Protein AF-A0A956GTZ4-F1 (afdb_monomer_lite)

Radius of gyration: 20.5 Å; chains: 1; bounding box: 34×53×52 Å

Structure (mmCIF, N/CA/C/O backbone):
data_AF-A0A956GTZ4-F1
#
_entry.id   AF-A0A956GTZ4-F1
#
loop_
_atom_site.group_PDB
_atom_site.id
_atom_site.type_symbol
_atom_site.label_atom_id
_atom_site.label_alt_id
_atom_site.label_comp_id
_atom_site.label_asym_id
_atom_site.label_entity_id
_atom_site.label_seq_id
_atom_site.pdbx_PDB_ins_code
_atom_site.Cartn_x
_atom_site.Cartn_y
_atom_site.Cartn_z
_atom_site.occupancy
_atom_site.B_iso_or_equiv
_atom_site.auth_seq_id
_atom_site.auth_comp_id
_atom_site.auth_asym_id
_atom_site.auth_atom_id
_atom_site.pdbx_PDB_model_num
ATOM 1 N N . ASP A 1 1 ? -8.791 -17.553 3.531 1.00 70.69 1 ASP A N 1
ATOM 2 C CA . ASP A 1 1 ? -8.647 -18.583 4.587 1.00 70.69 1 ASP A CA 1
ATOM 3 C C . ASP A 1 1 ? -7.615 -18.324 5.668 1.00 70.69 1 ASP A C 1
ATOM 5 O O . ASP A 1 1 ? -8.031 -18.116 6.795 1.00 70.69 1 ASP A O 1
ATOM 9 N N . LYS A 1 2 ? -6.297 -18.300 5.406 1.00 86.62 2 LYS A N 1
ATOM 10 C CA . LYS A 1 2 ? -5.297 -18.214 6.501 1.00 86.62 2 LYS A CA 1
ATOM 11 C C . LYS A 1 2 ? -5.476 -17.017 7.452 1.00 86.62 2 LYS A C 1
ATOM 13 O O . LYS A 1 2 ? -5.267 -17.179 8.648 1.00 86.62 2 LYS A O 1
ATOM 18 N N . LEU A 1 3 ? -5.857 -15.848 6.927 1.00 87.12 3 LEU A N 1
ATOM 19 C CA . LEU A 1 3 ? -6.116 -14.650 7.736 1.00 87.12 3 LEU A CA 1
ATOM 20 C C . LEU A 1 3 ? -7.358 -14.816 8.621 1.00 87.12 3 LEU A C 1
ATOM 22 O O . LEU A 1 3 ? -7.279 -14.567 9.815 1.00 87.12 3 LEU A O 1
ATOM 26 N N . VAL A 1 4 ? -8.468 -15.296 8.055 1.00 90.94 4 VAL A N 1
ATOM 27 C CA . VAL A 1 4 ? -9.721 -15.542 8.791 1.00 90.94 4 VAL A CA 1
ATOM 28 C C . VAL A 1 4 ? -9.492 -16.543 9.919 1.00 90.94 4 VAL A C 1
ATOM 30 O O . VAL A 1 4 ? -9.863 -16.275 11.049 1.00 90.94 4 VAL A O 1
ATOM 33 N N . VAL A 1 5 ? -8.773 -17.638 9.653 1.00 92.31 5 VAL A N 1
ATOM 34 C CA . VAL A 1 5 ? -8.408 -18.623 10.688 1.00 92.31 5 VAL A CA 1
ATOM 35 C C . VAL A 1 5 ? -7.537 -18.006 11.788 1.00 92.31 5 VAL A C 1
ATOM 37 O O . VAL A 1 5 ? -7.634 -18.395 12.948 1.00 92.31 5 VAL A O 1
ATOM 40 N N . ALA A 1 6 ? -6.646 -17.073 11.447 1.00 90.69 6 ALA A N 1
ATOM 41 C CA . ALA A 1 6 ? -5.827 -16.390 12.444 1.00 90.69 6 ALA A CA 1
ATOM 42 C C . ALA A 1 6 ? -6.656 -15.431 13.313 1.00 90.69 6 ALA A C 1
ATOM 44 O O . ALA A 1 6 ? -6.429 -15.381 14.517 1.00 90.69 6 ALA A O 1
ATOM 45 N N . LEU A 1 7 ? -7.616 -14.715 12.722 1.00 91.25 7 LEU A N 1
ATOM 46 C CA . LEU A 1 7 ? -8.546 -13.840 13.442 1.00 91.25 7 LEU A CA 1
ATOM 47 C C . LEU A 1 7 ? -9.496 -14.644 14.340 1.00 91.25 7 LEU A C 1
ATOM 49 O O . LEU A 1 7 ? -9.662 -14.309 15.509 1.00 91.25 7 LEU A O 1
ATOM 53 N N . ASP A 1 8 ? -10.016 -15.765 13.845 1.00 94.12 8 ASP A N 1
ATOM 54 C CA . ASP A 1 8 ? -10.898 -16.660 14.597 1.00 94.12 8 ASP A CA 1
ATOM 55 C C . ASP A 1 8 ? -10.215 -17.220 15.857 1.00 94.12 8 ASP A C 1
ATOM 57 O O . ASP A 1 8 ? -10.792 -17.229 16.942 1.00 94.12 8 ASP A O 1
ATOM 61 N N . LYS A 1 9 ? -8.918 -17.558 15.773 1.00 94.38 9 LYS A N 1
ATOM 62 C CA . LYS A 1 9 ? -8.104 -17.950 16.944 1.00 94.38 9 LYS A CA 1
ATOM 63 C C . LYS A 1 9 ? -7.980 -16.863 18.012 1.00 94.38 9 LYS A C 1
ATOM 65 O O . LYS A 1 9 ? -7.661 -17.181 19.155 1.00 94.38 9 LYS A O 1
ATOM 70 N N . LEU A 1 10 ? -8.187 -15.602 17.643 1.00 93.31 10 LEU A N 1
ATOM 71 C CA . LEU A 1 10 ? -8.223 -14.463 18.560 1.00 93.31 10 LEU A CA 1
ATOM 72 C C . LEU A 1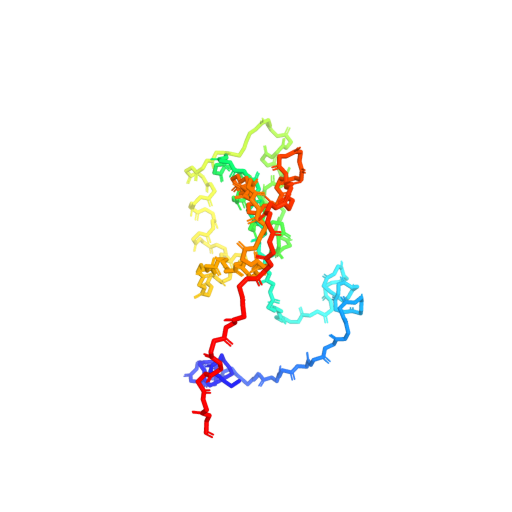 10 ? -9.652 -14.154 19.041 1.00 93.31 10 LEU A C 1
ATOM 74 O O . LEU A 1 10 ? -9.851 -13.175 19.754 1.00 93.31 10 LEU A O 1
ATOM 78 N N . GLY A 1 11 ? -10.640 -14.971 18.662 1.00 95.69 11 GLY A N 1
ATOM 79 C CA . GLY A 1 11 ? -12.056 -14.757 18.960 1.00 95.69 11 GLY A CA 1
ATOM 80 C C . GLY A 1 11 ? -12.731 -13.730 18.050 1.00 95.69 11 GLY A C 1
ATOM 81 O O . GLY A 1 11 ? -13.798 -13.226 18.394 1.00 95.69 11 GLY A O 1
ATOM 82 N N . LEU A 1 12 ? -12.118 -13.392 16.911 1.00 92.75 12 LEU A N 1
ATOM 83 C CA . LEU A 1 12 ? -12.638 -12.417 15.956 1.00 92.75 12 LEU A CA 1
ATOM 84 C C . LEU A 1 12 ? -13.231 -13.141 14.744 1.00 92.75 12 LEU A C 1
ATOM 86 O O . LEU A 1 12 ? -12.502 -13.618 13.872 1.00 92.75 12 LEU A O 1
ATOM 90 N N . GLY A 1 13 ? -14.561 -13.196 14.678 1.00 92.81 13 GLY A N 1
ATOM 91 C CA . GLY A 1 13 ? -15.268 -13.660 13.487 1.00 92.81 13 GLY A CA 1
ATOM 92 C C . GLY A 1 13 ? -15.043 -12.694 12.323 1.00 92.81 13 GLY A C 1
ATOM 93 O O . GLY A 1 13 ? -15.223 -11.488 12.478 1.00 92.81 13 GLY A O 1
ATOM 94 N N . ALA A 1 14 ? -14.638 -13.215 11.167 1.00 92.69 14 ALA A N 1
ATOM 95 C CA . ALA A 1 14 ? -14.359 -12.410 9.983 1.00 92.69 14 ALA A CA 1
ATOM 96 C C . ALA A 1 14 ? -14.879 -13.092 8.715 1.00 92.69 14 ALA A C 1
ATOM 98 O O . ALA A 1 14 ? -14.759 -14.307 8.555 1.00 92.69 14 ALA A O 1
ATOM 99 N N . GLU A 1 15 ? -15.391 -12.288 7.789 1.00 93.69 15 GLU A N 1
ATOM 100 C CA . GLU A 1 15 ? -15.814 -12.703 6.453 1.00 93.69 15 GLU A CA 1
ATOM 101 C C . GLU A 1 15 ? -14.983 -11.953 5.404 1.00 93.69 15 GLU A C 1
ATOM 103 O O . GLU A 1 15 ? -14.611 -10.795 5.600 1.00 93.69 15 GLU A O 1
ATOM 108 N N . ILE A 1 16 ? -14.646 -12.623 4.298 1.00 92.88 16 ILE A N 1
ATOM 109 C CA . ILE A 1 16 ? -13.957 -11.990 3.170 1.00 92.88 16 ILE A CA 1
ATOM 110 C C . ILE A 1 16 ? -14.987 -11.697 2.086 1.00 92.88 16 ILE A C 1
ATOM 112 O O . ILE A 1 16 ? -15.530 -12.620 1.484 1.00 92.88 16 ILE A O 1
ATOM 116 N N . THR A 1 17 ? -15.165 -10.415 1.785 1.00 94.31 17 THR A N 1
ATOM 117 C CA . THR A 1 17 ? -15.991 -9.956 0.667 1.00 94.31 17 THR A CA 1
ATOM 118 C C . THR A 1 17 ? -15.097 -9.527 -0.489 1.00 94.31 17 THR A C 1
ATOM 120 O O . THR A 1 17 ? -14.315 -8.582 -0.366 1.00 94.31 17 THR A O 1
ATOM 123 N N . GLU A 1 18 ? -15.209 -10.209 -1.627 1.00 94.75 18 GLU A N 1
ATOM 124 C CA . GLU A 1 18 ? -14.525 -9.807 -2.856 1.00 94.75 18 GLU A CA 1
ATOM 125 C C . GLU A 1 18 ? -15.317 -8.710 -3.573 1.00 94.75 18 GLU A C 1
ATOM 127 O O . GLU A 1 18 ? -16.525 -8.827 -3.770 1.00 94.75 18 GLU A O 1
ATOM 132 N N . LEU A 1 19 ? -14.630 -7.641 -3.980 1.00 95.06 19 LEU A N 1
ATOM 133 C CA . LEU A 1 19 ? -15.230 -6.495 -4.662 1.00 95.06 19 LEU A CA 1
ATOM 134 C C . LEU A 1 19 ? -14.465 -6.173 -5.953 1.00 95.06 19 LEU A C 1
ATOM 136 O O . LEU A 1 19 ? -13.235 -6.304 -5.990 1.00 95.06 19 LEU A O 1
ATOM 140 N N . PRO A 1 20 ? -15.144 -5.675 -7.002 1.00 96.81 20 PRO A N 1
ATOM 141 C CA . PRO A 1 20 ? -14.469 -5.069 -8.143 1.00 96.81 20 PRO A CA 1
ATOM 142 C C . PRO A 1 20 ? -13.556 -3.919 -7.696 1.00 96.81 20 PRO A C 1
ATOM 144 O O . PRO A 1 20 ? -13.926 -3.122 -6.836 1.00 96.81 20 PRO A O 1
ATOM 147 N N . ALA A 1 21 ? -12.381 -3.777 -8.317 1.00 93.25 21 ALA A N 1
ATOM 148 C CA . ALA A 1 21 ? -11.343 -2.842 -7.862 1.00 93.25 21 ALA A CA 1
ATOM 149 C C . ALA A 1 21 ? -11.819 -1.383 -7.707 1.00 93.25 21 ALA A C 1
ATOM 151 O O . ALA A 1 21 ? -11.416 -0.701 -6.767 1.00 93.25 21 ALA A O 1
ATOM 152 N N . GLY A 1 22 ? -12.686 -0.902 -8.606 1.00 96.00 22 GLY A N 1
ATOM 153 C CA . GLY A 1 22 ? -13.240 0.454 -8.518 1.00 96.00 22 GLY A CA 1
ATOM 154 C C . GLY A 1 22 ? -14.201 0.641 -7.340 1.00 96.00 22 GLY A C 1
ATOM 155 O O . GLY A 1 22 ? -14.152 1.666 -6.657 1.00 96.00 22 GLY A O 1
ATOM 156 N N . GLU A 1 23 ? -15.039 -0.362 -7.062 1.00 96.81 23 GLU A N 1
ATOM 157 C CA . GLU A 1 23 ? -15.933 -0.347 -5.900 1.00 96.81 23 GLU A CA 1
ATOM 158 C C . GLU A 1 23 ? -15.123 -0.432 -4.607 1.00 96.81 23 GLU A C 1
ATOM 160 O O . GLU A 1 23 ? -15.325 0.370 -3.698 1.00 96.81 23 GLU A O 1
ATOM 165 N N . PHE A 1 24 ? -14.145 -1.339 -4.563 1.00 94.75 24 PHE A N 1
ATOM 166 C CA . PHE A 1 24 ? -13.222 -1.483 -3.444 1.00 94.75 24 PHE A CA 1
ATOM 167 C C . PHE A 1 24 ? -12.531 -0.159 -3.095 1.00 94.75 24 PHE A C 1
ATOM 169 O O . PHE A 1 24 ? -12.598 0.294 -1.954 1.00 94.75 24 PHE A O 1
ATOM 176 N N . ALA A 1 25 ? -11.929 0.507 -4.087 1.00 92.31 25 ALA A N 1
ATOM 177 C CA . ALA A 1 25 ? -11.269 1.796 -3.886 1.00 92.31 25 ALA A CA 1
ATOM 178 C C . ALA A 1 25 ? -12.233 2.868 -3.349 1.00 92.31 25 ALA A C 1
ATOM 180 O O . ALA A 1 25 ? -11.862 3.658 -2.482 1.00 92.31 25 ALA A O 1
ATOM 181 N N . THR A 1 26 ? -13.480 2.868 -3.830 1.00 95.06 26 THR A N 1
ATOM 182 C CA . THR A 1 26 ? -14.520 3.797 -3.368 1.00 95.06 26 THR A CA 1
ATOM 183 C C . THR A 1 26 ? -14.890 3.551 -1.906 1.00 95.06 26 THR A C 1
ATOM 185 O O . THR A 1 26 ? -14.946 4.508 -1.135 1.00 95.06 26 THR A O 1
ATOM 188 N N . ARG A 1 27 ? -15.102 2.291 -1.504 1.00 95.12 27 ARG A N 1
ATOM 189 C CA . ARG A 1 27 ? -15.442 1.945 -0.114 1.00 95.12 27 ARG A CA 1
ATOM 190 C C . ARG A 1 27 ? -14.315 2.281 0.856 1.00 95.12 27 ARG A C 1
ATOM 192 O O . ARG A 1 27 ? -14.571 2.893 1.889 1.00 95.12 27 ARG A O 1
ATOM 199 N N . VAL A 1 28 ? -13.069 1.965 0.492 1.00 91.69 28 VAL A N 1
ATOM 200 C CA . VAL A 1 28 ? -11.885 2.319 1.293 1.00 91.69 28 VAL A CA 1
ATOM 201 C C . VAL A 1 28 ? -11.799 3.832 1.490 1.00 91.69 28 VAL A C 1
ATOM 203 O O . VAL A 1 28 ? -11.643 4.294 2.616 1.00 91.69 28 VAL A O 1
ATOM 206 N N . ALA A 1 29 ? -11.973 4.620 0.424 1.00 90.00 29 ALA A N 1
ATOM 207 C CA . ALA A 1 29 ? -11.927 6.080 0.509 1.00 90.00 29 ALA A CA 1
ATOM 208 C C . ALA A 1 29 ? -13.037 6.681 1.394 1.00 90.00 29 ALA A C 1
ATOM 210 O O . ALA A 1 29 ? -12.863 7.770 1.938 1.00 90.00 29 ALA A O 1
ATOM 211 N N . ARG A 1 30 ? -14.171 5.984 1.534 1.00 93.31 30 ARG A N 1
ATOM 212 C CA . ARG A 1 30 ? -15.305 6.389 2.377 1.00 93.31 30 ARG A CA 1
ATOM 213 C C . ARG A 1 30 ? -15.250 5.837 3.803 1.00 93.31 30 ARG A C 1
ATOM 215 O O . ARG A 1 30 ? -16.087 6.221 4.611 1.00 93.31 30 ARG A O 1
ATOM 222 N N . GLY A 1 31 ? -14.292 4.964 4.122 1.00 91.31 31 GLY A N 1
ATOM 223 C CA . GLY A 1 31 ? -14.233 4.291 5.423 1.00 91.31 31 GLY A CA 1
ATOM 224 C C . GLY A 1 31 ? -15.340 3.251 5.625 1.00 91.31 31 GLY A C 1
ATOM 225 O O . GLY A 1 31 ? -15.714 2.967 6.754 1.00 91.31 31 GLY A O 1
ATOM 226 N N . GLU A 1 32 ? -15.873 2.680 4.542 1.00 94.19 32 GLU A N 1
ATOM 227 C CA . GLU A 1 32 ? -16.948 1.670 4.564 1.00 94.19 32 GLU A CA 1
ATOM 228 C C . GLU A 1 32 ? -16.404 0.228 4.687 1.00 94.19 32 GLU A C 1
ATOM 230 O O . GLU A 1 32 ? -17.075 -0.738 4.320 1.00 94.19 32 GLU A O 1
ATOM 235 N N . CYS A 1 33 ? -15.162 0.074 5.152 1.00 91.56 33 CYS A N 1
ATOM 236 C CA . CYS A 1 33 ? -14.499 -1.212 5.352 1.00 91.56 33 CYS A CA 1
ATOM 237 C C . CYS A 1 33 ? -14.035 -1.327 6.805 1.00 91.56 33 CYS A C 1
ATOM 239 O O . CYS A 1 33 ? -13.291 -0.461 7.262 1.00 91.56 33 CYS A O 1
ATOM 241 N N . ASP A 1 34 ? -14.387 -2.422 7.484 1.00 91.19 34 ASP A N 1
ATOM 242 C CA . ASP A 1 34 ? -13.849 -2.727 8.819 1.00 91.19 34 ASP A CA 1
ATOM 243 C C . ASP A 1 34 ? -12.348 -3.040 8.740 1.00 91.19 34 ASP A C 1
ATOM 245 O O . ASP A 1 34 ? -11.532 -2.508 9.489 1.00 91.19 34 ASP A O 1
ATOM 249 N N . LEU A 1 35 ? -11.983 -3.899 7.783 1.00 90.81 35 LEU A N 1
ATOM 250 C CA . LEU A 1 35 ? -10.616 -4.259 7.423 1.00 90.81 35 LEU A CA 1
ATOM 251 C C . LEU A 1 35 ? -10.529 -4.431 5.911 1.00 90.81 35 LEU A C 1
ATOM 253 O O . LEU A 1 35 ? -11.469 -4.890 5.262 1.00 90.81 35 LEU A O 1
ATOM 257 N N . TYR A 1 36 ? -9.370 -4.117 5.343 1.00 93.00 36 TYR A N 1
ATOM 258 C CA . TYR A 1 36 ? -9.113 -4.373 3.936 1.00 93.00 36 TYR A CA 1
ATOM 259 C C . TYR A 1 36 ? -7.657 -4.762 3.690 1.00 93.00 36 TYR A C 1
ATOM 261 O O . TYR A 1 36 ? -6.743 -4.361 4.410 1.00 93.00 36 TYR A O 1
ATOM 269 N N . VAL A 1 37 ? -7.435 -5.563 2.647 1.00 91.12 37 VAL A N 1
ATOM 270 C CA . VAL A 1 37 ? -6.091 -5.970 2.229 1.00 91.12 37 VAL A CA 1
ATOM 271 C C . VAL A 1 37 ? -5.622 -5.027 1.131 1.00 91.12 37 VAL A C 1
ATOM 273 O O . VAL A 1 37 ? -6.122 -5.059 0.009 1.00 91.12 37 VAL A O 1
ATOM 276 N N . GLY A 1 38 ? -4.662 -4.173 1.472 1.00 90.06 38 GLY A N 1
ATOM 277 C CA . GLY A 1 38 ? -4.028 -3.239 0.547 1.00 90.06 38 GLY A CA 1
ATOM 278 C C . GLY A 1 38 ? -2.598 -3.632 0.179 1.00 90.06 38 GLY A C 1
ATOM 279 O O . GLY A 1 38 ? -2.014 -4.572 0.719 1.00 90.06 38 GLY A O 1
ATOM 280 N N . GLN A 1 39 ? -2.010 -2.857 -0.730 1.00 89.00 39 GLN A N 1
ATOM 281 C CA . GLN A 1 39 ? -0.582 -2.894 -1.029 1.00 89.00 39 GLN A CA 1
ATOM 282 C C . GLN A 1 39 ? -0.031 -1.470 -0.965 1.00 89.00 39 GLN A C 1
ATOM 284 O O . GLN A 1 39 ? -0.557 -0.573 -1.621 1.00 89.00 39 GLN A O 1
ATOM 289 N N . LEU A 1 40 ? 1.065 -1.282 -0.231 1.00 87.56 40 LEU A N 1
ATOM 290 C CA . LEU A 1 40 ? 1.847 -0.053 -0.306 1.00 87.56 40 LEU A CA 1
ATOM 291 C C . LEU A 1 40 ? 2.816 -0.156 -1.494 1.00 87.56 40 LEU A C 1
ATOM 293 O O . LEU A 1 40 ? 3.595 -1.114 -1.558 1.00 87.56 40 LEU A O 1
ATOM 297 N N . PRO A 1 41 ? 2.764 0.768 -2.468 1.00 76.50 41 PRO A N 1
ATOM 298 C CA . PRO A 1 41 ? 3.741 0.795 -3.547 1.00 76.50 41 PRO A CA 1
ATOM 299 C C . PRO A 1 41 ? 5.125 1.167 -3.003 1.00 76.50 41 PRO A C 1
ATOM 301 O O . PRO A 1 41 ? 5.248 1.848 -1.986 1.00 76.50 41 PRO A O 1
ATOM 304 N N . ALA A 1 42 ? 6.179 0.758 -3.708 1.00 74.44 42 ALA A N 1
ATOM 305 C CA . ALA A 1 42 ? 7.499 1.327 -3.480 1.00 74.44 42 ALA A CA 1
ATOM 306 C C . ALA A 1 42 ? 7.473 2.798 -3.934 1.00 74.44 42 ALA A C 1
ATOM 308 O O . ALA A 1 42 ? 7.141 3.086 -5.085 1.00 74.44 42 ALA A O 1
ATOM 309 N N . LEU A 1 43 ? 7.767 3.720 -3.015 1.00 76.12 43 LEU A N 1
ATOM 310 C CA . LEU A 1 43 ? 7.681 5.173 -3.231 1.00 76.12 43 LEU A CA 1
ATOM 311 C C . LEU A 1 43 ? 9.054 5.829 -3.454 1.00 76.12 43 LEU A C 1
ATOM 313 O O . LEU A 1 43 ? 9.193 7.041 -3.329 1.00 76.12 43 LEU A O 1
ATOM 317 N N . GLY A 1 44 ? 10.066 5.032 -3.796 1.00 75.56 44 GLY A N 1
ATOM 318 C CA . GLY A 1 44 ? 11.458 5.465 -3.899 1.00 75.56 44 GLY A CA 1
ATOM 319 C C . GLY A 1 44 ? 12.288 5.081 -2.673 1.00 75.56 44 GLY A C 1
ATOM 320 O O . GLY A 1 44 ? 11.879 4.248 -1.866 1.00 75.56 44 GLY A O 1
ATOM 321 N N . ALA A 1 45 ? 13.488 5.658 -2.571 1.00 77.31 45 ALA A N 1
ATOM 322 C CA . ALA A 1 45 ? 14.484 5.285 -1.562 1.00 77.31 45 ALA A CA 1
ATOM 323 C C . ALA A 1 45 ? 14.320 6.005 -0.211 1.00 77.31 45 ALA A C 1
ATOM 325 O O . ALA A 1 45 ? 15.000 5.634 0.741 1.00 77.31 45 ALA A O 1
ATOM 326 N N . ASP A 1 46 ? 13.456 7.021 -0.120 1.00 85.69 46 ASP A N 1
ATOM 327 C CA . ASP A 1 46 ? 13.257 7.798 1.106 1.00 85.69 46 ASP A CA 1
ATOM 328 C C . ASP A 1 46 ? 12.373 7.032 2.116 1.00 85.69 46 ASP A C 1
ATOM 330 O O . ASP A 1 46 ? 11.179 6.825 1.859 1.00 85.69 46 ASP A O 1
ATOM 334 N N . PRO A 1 47 ? 12.909 6.630 3.286 1.00 85.69 47 PRO A N 1
ATOM 335 C CA . PRO A 1 47 ? 12.137 5.936 4.312 1.00 85.69 47 PRO A CA 1
ATOM 336 C C . PRO A 1 47 ? 10.968 6.764 4.862 1.00 85.69 47 PRO A C 1
ATOM 338 O O . PRO A 1 47 ? 9.974 6.187 5.303 1.00 85.69 47 PRO A O 1
ATOM 341 N N . ALA A 1 48 ? 11.054 8.097 4.836 1.00 88.31 48 ALA A N 1
ATOM 342 C CA . ALA A 1 48 ? 9.995 8.983 5.311 1.00 88.31 48 ALA A CA 1
ATOM 343 C C . ALA A 1 48 ? 8.702 8.812 4.496 1.00 88.31 48 ALA A C 1
ATOM 345 O O . ALA A 1 48 ? 7.606 8.793 5.064 1.00 88.31 48 ALA A O 1
ATOM 346 N N . LEU A 1 49 ? 8.826 8.602 3.179 1.00 86.88 49 LEU A N 1
ATOM 347 C CA . LEU A 1 49 ? 7.689 8.362 2.286 1.00 86.88 49 LEU A CA 1
ATOM 348 C C . LEU A 1 49 ? 6.978 7.047 2.608 1.00 86.88 49 LEU A C 1
ATOM 350 O O . LEU A 1 49 ? 5.750 6.987 2.549 1.00 86.88 49 LEU A O 1
ATOM 354 N N . LEU A 1 50 ? 7.727 6.008 2.990 1.00 88.44 50 LEU A N 1
ATOM 355 C CA . LEU A 1 50 ? 7.145 4.728 3.391 1.00 88.44 50 LEU A CA 1
ATOM 356 C C . LEU A 1 50 ? 6.292 4.877 4.654 1.00 88.44 50 LEU A C 1
ATOM 358 O O . LEU A 1 50 ? 5.164 4.387 4.694 1.00 88.44 50 LEU A O 1
ATOM 362 N N . TRP A 1 51 ? 6.805 5.580 5.666 1.00 90.69 51 TRP A N 1
ATOM 363 C CA . TRP A 1 51 ? 6.055 5.834 6.894 1.00 90.69 51 TRP A CA 1
ATOM 364 C C . TRP A 1 51 ? 4.816 6.679 6.633 1.00 90.69 51 TRP A C 1
ATOM 366 O O . TRP A 1 51 ? 3.723 6.301 7.052 1.00 90.69 51 TRP A O 1
ATOM 376 N N . ALA A 1 52 ? 4.957 7.778 5.889 1.00 89.56 52 ALA A N 1
ATOM 377 C CA . ALA A 1 52 ? 3.828 8.628 5.532 1.00 89.56 52 ALA A CA 1
ATOM 378 C C . ALA A 1 52 ? 2.722 7.840 4.813 1.00 89.56 52 ALA A C 1
ATOM 380 O O . ALA A 1 52 ? 1.545 7.979 5.146 1.00 89.56 52 ALA A O 1
ATOM 381 N N . ALA A 1 53 ? 3.101 6.969 3.875 1.00 89.19 5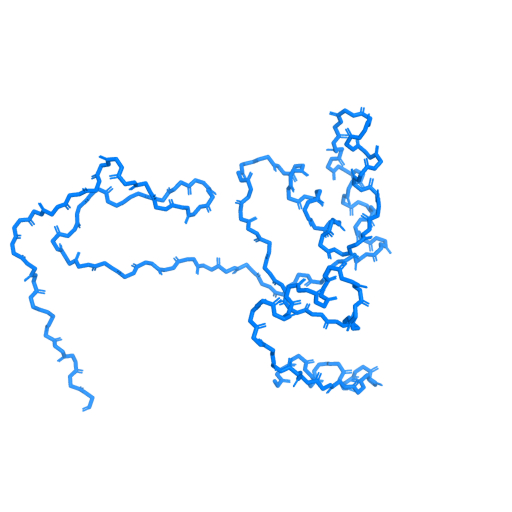3 ALA A N 1
ATOM 382 C CA . ALA A 1 53 ? 2.163 6.119 3.156 1.00 89.19 53 ALA A CA 1
ATOM 383 C C . ALA A 1 53 ? 1.487 5.077 4.054 1.00 89.19 53 ALA A C 1
ATOM 385 O O . ALA A 1 53 ? 0.296 4.825 3.891 1.00 89.19 53 ALA A O 1
ATOM 386 N N . ALA A 1 54 ? 2.212 4.500 5.015 1.00 91.50 54 ALA A N 1
ATOM 387 C CA . ALA A 1 54 ? 1.648 3.533 5.950 1.00 91.50 54 ALA A CA 1
ATOM 388 C C . ALA A 1 54 ? 0.588 4.166 6.869 1.00 91.50 54 ALA A C 1
ATOM 390 O O . ALA A 1 54 ? -0.499 3.610 7.012 1.00 91.50 54 ALA A O 1
ATOM 391 N N . PHE A 1 55 ? 0.853 5.355 7.425 1.00 92.31 55 PHE A N 1
ATOM 392 C CA . PHE A 1 55 ? -0.146 6.101 8.203 1.00 92.31 55 PHE A CA 1
ATOM 393 C C . PHE A 1 55 ? -1.340 6.527 7.340 1.00 92.31 55 PHE A C 1
ATOM 395 O O . PHE A 1 55 ? -2.484 6.356 7.751 1.00 92.31 55 PHE A O 1
ATOM 402 N N . ALA A 1 56 ? -1.088 7.020 6.122 1.00 88.88 56 ALA A N 1
ATOM 403 C CA . ALA A 1 56 ? -2.151 7.425 5.206 1.00 88.88 56 ALA A CA 1
ATOM 404 C C . ALA A 1 56 ? -3.063 6.252 4.810 1.00 88.88 56 ALA A C 1
ATOM 406 O O . ALA A 1 56 ? -4.278 6.425 4.752 1.00 88.88 56 ALA A O 1
ATOM 407 N N . ALA A 1 57 ? -2.500 5.061 4.580 1.00 89.62 57 ALA A N 1
ATOM 408 C CA . ALA A 1 57 ? -3.280 3.855 4.314 1.00 89.62 57 ALA A CA 1
ATOM 409 C C . ALA A 1 57 ? -4.152 3.464 5.516 1.00 89.62 57 ALA A C 1
ATOM 411 O O . ALA A 1 57 ? -5.315 3.119 5.344 1.00 89.62 57 ALA A O 1
ATOM 412 N N . GLY A 1 58 ? -3.643 3.596 6.741 1.00 89.44 58 GLY A N 1
ATOM 413 C CA . GLY A 1 58 ? -4.450 3.380 7.945 1.00 89.44 58 GLY A CA 1
ATOM 414 C C . GLY A 1 58 ? -5.484 4.471 8.240 1.00 89.44 58 GLY A C 1
ATOM 415 O O . GLY A 1 58 ? -6.185 4.378 9.240 1.00 89.44 58 GLY A O 1
ATOM 416 N N . GLY A 1 59 ? -5.570 5.529 7.422 1.00 87.56 59 GLY A N 1
ATOM 417 C CA . GLY A 1 59 ? -6.443 6.677 7.688 1.00 87.56 59 GLY A CA 1
ATOM 418 C C . GLY A 1 59 ? -5.998 7.542 8.876 1.00 87.56 59 GLY A C 1
ATOM 419 O O . GLY A 1 59 ? -6.762 8.390 9.335 1.00 87.56 59 GLY A O 1
ATOM 420 N N . ASP A 1 60 ? -4.770 7.365 9.369 1.00 89.19 60 ASP A N 1
ATOM 421 C CA . ASP A 1 60 ? -4.246 8.084 10.529 1.00 89.19 60 ASP A CA 1
ATOM 422 C C . ASP A 1 60 ? -3.680 9.457 10.115 1.00 89.19 60 ASP A C 1
ATOM 424 O O . ASP A 1 60 ? -2.907 9.603 9.161 1.00 89.19 60 ASP A O 1
ATOM 428 N N . ALA A 1 61 ? -4.078 10.499 10.847 1.00 87.31 61 ALA A N 1
ATOM 429 C CA . ALA A 1 61 ? -3.728 11.885 10.551 1.00 87.31 61 ALA A CA 1
ATOM 430 C C . ALA A 1 61 ? -2.301 12.291 10.973 1.00 87.31 61 ALA A C 1
ATOM 432 O O . ALA A 1 61 ? -1.863 13.389 10.619 1.00 87.31 61 ALA A O 1
ATOM 433 N N . TRP A 1 62 ? -1.563 11.446 11.698 1.00 88.44 62 TRP A N 1
ATOM 434 C CA . TRP A 1 62 ? -0.240 11.755 12.245 1.00 88.44 62 TRP A CA 1
ATOM 435 C C . TRP A 1 62 ? 0.739 12.232 11.171 1.00 88.44 62 TRP A C 1
ATOM 437 O O . TRP A 1 62 ? 1.310 13.320 11.274 1.00 88.44 62 TRP A O 1
ATOM 447 N N . ALA A 1 63 ? 0.871 11.466 10.083 1.00 81.88 63 ALA A N 1
ATOM 448 C CA . ALA A 1 63 ? 1.788 11.812 9.001 1.00 81.88 63 ALA A CA 1
ATOM 449 C C . ALA A 1 63 ? 1.405 13.129 8.309 1.00 81.88 63 ALA A C 1
ATOM 451 O O . ALA A 1 63 ? 2.285 13.878 7.892 1.00 81.88 63 ALA A O 1
ATOM 452 N N . ARG A 1 64 ? 0.106 13.456 8.229 1.00 83.31 64 ARG A N 1
ATOM 453 C CA . ARG A 1 64 ? -0.369 14.727 7.659 1.00 83.31 64 ARG A CA 1
ATOM 454 C C . ARG A 1 64 ? 0.103 15.920 8.493 1.00 83.31 64 ARG A C 1
ATOM 456 O O . ARG A 1 64 ? 0.531 16.917 7.919 1.00 83.31 64 ARG A O 1
ATOM 463 N N . GLY A 1 65 ? 0.063 15.803 9.822 1.00 81.38 65 GLY A N 1
ATOM 464 C CA . GLY A 1 65 ? 0.583 16.829 10.730 1.00 81.38 65 GLY A CA 1
ATOM 465 C C . GLY A 1 65 ? 2.095 17.028 10.584 1.00 81.38 65 GLY A C 1
ATOM 466 O O . GLY A 1 65 ? 2.563 18.158 10.480 1.00 81.38 65 GLY A O 1
ATOM 467 N N . GLN A 1 66 ? 2.850 15.934 10.477 1.00 82.81 66 GLN A N 1
ATOM 468 C CA . GLN A 1 66 ? 4.309 15.982 10.321 1.00 82.81 66 GLN A CA 1
ATOM 469 C C . GLN A 1 66 ? 4.745 16.561 8.968 1.00 82.81 66 GLN A C 1
ATOM 471 O O . GLN A 1 66 ? 5.679 17.357 8.905 1.00 82.81 66 GLN A O 1
ATOM 476 N N . LEU A 1 67 ? 4.042 16.215 7.883 1.00 78.00 67 LEU A N 1
ATOM 477 C CA . LEU A 1 67 ? 4.308 16.767 6.551 1.00 78.00 67 LEU A CA 1
ATOM 478 C C . LEU A 1 67 ? 4.070 18.283 6.495 1.00 78.00 67 LEU A C 1
ATOM 480 O O . L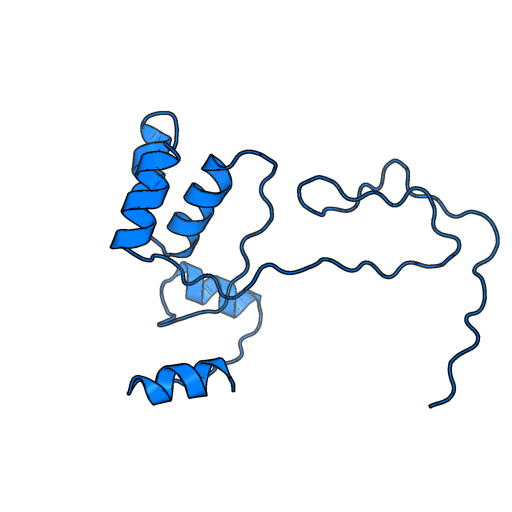EU A 1 67 ? 4.822 18.985 5.826 1.00 78.00 67 LEU A O 1
ATOM 484 N N . ALA A 1 68 ? 3.083 18.802 7.234 1.00 77.75 68 ALA A N 1
ATOM 485 C CA . ALA A 1 68 ? 2.875 20.246 7.365 1.00 77.75 68 ALA A CA 1
ATOM 486 C C . ALA A 1 68 ? 4.028 20.949 8.113 1.00 77.75 68 ALA A C 1
ATOM 488 O O . ALA A 1 68 ? 4.291 22.123 7.864 1.00 77.75 68 ALA A O 1
ATOM 489 N N . GLY A 1 69 ? 4.733 20.226 8.991 1.00 72.94 69 GLY A N 1
ATOM 490 C CA . GLY A 1 69 ? 5.920 20.691 9.718 1.00 72.94 69 GLY A CA 1
ATOM 491 C C . GLY A 1 69 ? 7.242 20.584 8.944 1.00 72.94 69 GLY A C 1
ATOM 492 O O . GLY A 1 69 ? 8.276 20.996 9.462 1.00 72.94 69 GLY A O 1
ATOM 493 N N . GLY A 1 70 ? 7.224 20.055 7.715 1.00 73.44 70 GLY A N 1
ATOM 494 C CA . GLY A 1 70 ? 8.354 20.080 6.778 1.00 73.44 70 GLY A CA 1
ATOM 495 C C . GLY A 1 70 ? 9.092 18.754 6.576 1.00 73.44 70 GLY A C 1
ATOM 496 O O . GLY A 1 70 ? 9.716 18.583 5.531 1.00 73.44 70 GLY A O 1
ATOM 497 N N . ALA A 1 71 ? 9.006 17.795 7.502 1.00 80.50 71 ALA A N 1
ATOM 498 C CA . ALA A 1 71 ? 9.571 16.457 7.310 1.00 80.50 71 ALA A CA 1
ATOM 499 C C . ALA A 1 71 ? 8.963 15.425 8.270 1.00 80.50 71 ALA A C 1
ATOM 501 O O . ALA A 1 71 ? 8.648 15.724 9.422 1.00 80.50 71 ALA A O 1
ATOM 502 N N . VAL A 1 72 ? 8.862 14.174 7.815 1.00 86.31 72 VAL A N 1
ATOM 503 C CA . VAL A 1 72 ? 8.524 13.041 8.684 1.00 86.31 72 VAL A CA 1
ATOM 504 C C . VAL A 1 72 ? 9.804 12.523 9.334 1.00 86.31 72 VAL A C 1
ATOM 506 O O . VAL A 1 72 ? 10.637 11.905 8.673 1.00 86.31 72 VAL A O 1
ATOM 509 N N . ASP A 1 73 ? 9.951 12.750 10.640 1.00 90.56 73 ASP A N 1
ATOM 510 C CA . ASP A 1 73 ? 11.011 12.114 11.426 1.00 90.56 73 ASP A CA 1
ATOM 511 C C . ASP A 1 73 ? 10.772 10.600 11.526 1.00 90.56 73 ASP A C 1
ATOM 513 O O . ASP A 1 73 ? 9.760 10.142 12.063 1.00 90.56 73 ASP A O 1
ATOM 517 N N . VAL A 1 74 ? 11.724 9.813 11.024 1.00 91.44 74 VAL A N 1
ATOM 518 C CA . VAL A 1 74 ? 11.635 8.344 10.965 1.00 91.44 74 VAL A CA 1
ATOM 519 C C . VAL A 1 74 ? 11.615 7.720 12.364 1.00 91.44 74 VAL A C 1
ATOM 521 O O . VAL A 1 74 ? 10.938 6.714 12.586 1.00 91.44 74 VAL A O 1
ATOM 524 N N . GLY A 1 75 ? 12.337 8.308 13.324 1.00 93.56 75 GLY A N 1
ATOM 525 C CA . GLY A 1 75 ? 12.377 7.820 14.703 1.00 93.56 75 GLY A CA 1
ATOM 526 C C . GLY A 1 75 ? 11.027 7.961 15.406 1.00 93.56 75 GLY A C 1
ATOM 527 O O . GLY A 1 75 ? 10.548 7.012 16.026 1.00 93.56 75 GLY A O 1
ATOM 528 N N . ALA A 1 76 ? 10.397 9.128 15.277 1.00 92.25 76 ALA A N 1
ATOM 529 C CA . ALA A 1 76 ? 9.055 9.404 15.767 1.00 92.25 76 ALA A CA 1
ATOM 530 C C . ALA A 1 76 ? 8.007 8.556 15.046 1.00 92.25 76 ALA A C 1
ATOM 532 O O . ALA A 1 76 ? 7.186 7.936 15.717 1.00 92.25 76 ALA A O 1
ATOM 533 N N . ALA A 1 77 ? 8.095 8.441 13.717 1.00 93.06 77 ALA A N 1
ATOM 534 C CA . ALA A 1 77 ? 7.187 7.609 12.931 1.00 93.06 77 ALA A CA 1
ATOM 535 C C . ALA A 1 77 ? 7.180 6.161 13.418 1.00 93.06 77 ALA A C 1
ATOM 537 O O . ALA A 1 77 ? 6.119 5.574 13.597 1.00 93.06 77 ALA A O 1
ATOM 538 N N . ARG A 1 78 ? 8.362 5.596 13.691 1.00 94.12 78 ARG A N 1
ATOM 539 C CA . ARG A 1 78 ? 8.488 4.225 14.190 1.00 94.12 78 ARG A CA 1
ATOM 540 C C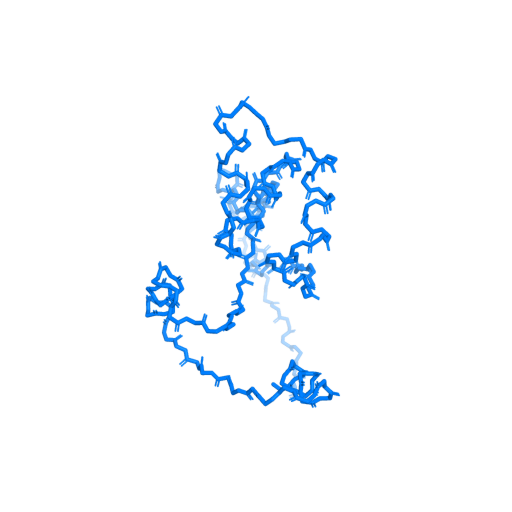 . ARG A 1 78 ? 7.840 4.034 15.563 1.00 94.12 78 ARG A C 1
ATOM 542 O O . ARG A 1 78 ? 7.222 2.996 15.776 1.00 94.12 78 ARG A O 1
ATOM 549 N N . ARG A 1 79 ? 8.005 4.991 16.485 1.00 94.75 79 ARG A N 1
ATOM 550 C CA . ARG A 1 79 ? 7.377 4.931 17.818 1.00 94.75 79 ARG A CA 1
ATOM 551 C C . ARG A 1 79 ? 5.857 4.979 17.698 1.00 94.75 79 ARG A C 1
ATOM 553 O O . ARG A 1 79 ? 5.180 4.061 18.132 1.00 94.75 79 ARG A O 1
ATOM 560 N N . GLU A 1 80 ? 5.349 5.980 16.991 1.00 94.69 80 GLU A N 1
ATOM 561 C CA . GLU A 1 80 ? 3.908 6.190 16.814 1.00 94.69 80 GLU A CA 1
ATOM 562 C C . GLU A 1 80 ? 3.251 5.039 16.051 1.00 94.69 80 GLU A C 1
ATOM 564 O O . GLU A 1 80 ? 2.126 4.649 16.345 1.00 94.69 80 GLU A O 1
ATOM 569 N N . PHE A 1 81 ? 3.964 4.435 15.099 1.00 93.25 81 PHE A N 1
ATOM 570 C CA . PHE A 1 81 ? 3.467 3.263 14.394 1.00 93.25 81 PHE A CA 1
ATOM 571 C C . PHE A 1 81 ? 3.336 2.055 15.324 1.00 93.25 81 PHE A C 1
ATOM 573 O O . PHE A 1 81 ? 2.366 1.312 15.211 1.00 93.25 81 PHE A O 1
ATOM 580 N N . ALA A 1 82 ? 4.296 1.846 16.230 1.00 93.06 82 ALA A N 1
ATOM 581 C CA . ALA A 1 82 ? 4.241 0.750 17.195 1.00 93.06 82 ALA A CA 1
ATOM 582 C C . ALA A 1 82 ? 3.083 0.917 18.190 1.00 93.06 82 ALA A C 1
ATOM 584 O O . ALA A 1 82 ? 2.470 -0.078 18.569 1.00 93.06 82 ALA A O 1
ATOM 585 N N . ASP A 1 83 ? 2.768 2.159 18.556 1.00 93.88 83 ASP A N 1
ATOM 586 C CA . ASP A 1 83 ? 1.703 2.464 19.511 1.00 93.88 83 ASP A CA 1
ATOM 587 C C . ASP A 1 83 ? 0.306 2.390 18.875 1.00 93.88 83 ASP A C 1
ATOM 589 O O . ASP A 1 83 ? -0.643 1.934 19.512 1.00 93.88 83 ASP A O 1
ATOM 593 N N . ARG A 1 84 ? 0.165 2.828 17.616 1.00 92.81 84 ARG A N 1
ATOM 594 C CA . ARG A 1 84 ? -1.144 2.970 16.950 1.00 92.81 84 ARG A CA 1
ATOM 595 C C . ARG A 1 84 ? -1.494 1.841 15.991 1.00 92.81 84 ARG A C 1
ATOM 597 O O . ARG A 1 84 ? -2.671 1.615 15.739 1.00 92.81 84 ARG A O 1
ATOM 604 N N . LEU A 1 85 ? -0.485 1.168 15.433 1.00 92.00 85 LEU A N 1
ATOM 605 C CA . LEU A 1 85 ? -0.622 0.086 14.451 1.00 92.00 85 LEU A CA 1
ATOM 606 C C . LEU A 1 85 ? -1.624 0.408 13.320 1.00 92.00 85 LEU A C 1
ATOM 608 O O . LEU A 1 85 ? -2.554 -0.364 13.086 1.00 92.00 85 LEU A O 1
ATOM 612 N N . PRO A 1 86 ? -1.441 1.524 12.582 1.00 92.00 86 PRO A N 1
ATOM 613 C CA . PRO A 1 86 ? -2.408 1.981 11.577 1.00 92.00 86 PRO A CA 1
ATOM 614 C C . PRO A 1 86 ? -2.598 0.978 10.426 1.00 92.00 86 PRO A C 1
ATOM 616 O O . PRO A 1 86 ? -3.634 0.967 9.771 1.00 92.00 86 PRO A O 1
ATOM 619 N N . VAL A 1 87 ? -1.601 0.123 10.174 1.00 93.44 87 VAL A N 1
ATOM 620 C CA . VAL A 1 87 ? -1.696 -1.026 9.265 1.00 93.44 87 VAL A CA 1
ATOM 621 C C . VAL A 1 87 ? -0.949 -2.219 9.856 1.00 93.44 87 VAL A C 1
ATOM 623 O O . VAL A 1 87 ? 0.025 -2.049 10.589 1.00 93.44 87 VAL A O 1
ATOM 626 N N . LEU A 1 88 ? -1.351 -3.434 9.473 1.00 90.94 88 LEU A N 1
ATOM 627 C CA . LEU A 1 88 ? -0.656 -4.672 9.827 1.00 90.94 88 LEU A CA 1
ATOM 628 C C . LEU A 1 88 ? 0.196 -5.170 8.642 1.00 90.94 88 LEU A C 1
ATOM 630 O O . LEU A 1 88 ? -0.365 -5.607 7.632 1.00 90.94 88 LEU A O 1
ATOM 634 N N . PRO A 1 89 ? 1.540 -5.147 8.729 1.00 89.81 89 PRO A N 1
ATOM 635 C CA . PRO A 1 89 ? 2.392 -5.687 7.675 1.00 89.81 89 PRO A CA 1
ATOM 636 C C . PRO A 1 89 ? 2.225 -7.207 7.561 1.00 89.81 89 PRO A C 1
ATOM 638 O O . PRO A 1 89 ? 2.476 -7.936 8.518 1.00 89.81 89 PRO A O 1
ATOM 641 N N . LEU A 1 90 ? 1.831 -7.695 6.382 1.00 89.88 90 LEU A N 1
ATOM 642 C CA . LEU A 1 90 ? 1.654 -9.133 6.147 1.00 89.88 90 LEU A CA 1
ATOM 643 C C . LEU A 1 90 ? 2.921 -9.788 5.584 1.00 89.88 90 LEU A C 1
ATOM 645 O O . LEU A 1 90 ? 3.360 -10.824 6.075 1.00 89.88 90 LEU A O 1
ATOM 649 N N . PHE A 1 91 ? 3.498 -9.209 4.529 1.00 89.00 91 PHE A N 1
ATOM 650 C CA . PHE A 1 91 ? 4.736 -9.674 3.900 1.00 89.00 91 PHE A CA 1
ATOM 651 C C . PHE A 1 91 ? 5.283 -8.622 2.926 1.00 89.00 91 PHE A C 1
ATOM 653 O O . PHE A 1 91 ? 4.547 -7.768 2.431 1.00 89.00 91 PHE A O 1
ATOM 660 N N . HIS A 1 92 ? 6.568 -8.735 2.583 1.00 86.81 92 HIS A N 1
ATOM 661 C CA . HIS A 1 92 ? 7.158 -8.020 1.451 1.00 86.81 92 HIS A CA 1
ATOM 662 C C . HIS A 1 92 ? 7.032 -8.869 0.185 1.00 86.81 92 HIS A C 1
ATOM 664 O O . HIS A 1 92 ? 7.450 -10.029 0.154 1.00 86.81 92 HIS A O 1
ATOM 670 N N . ARG A 1 93 ? 6.435 -8.312 -0.872 1.00 84.06 93 ARG A N 1
ATOM 671 C CA . ARG A 1 93 ? 6.230 -9.029 -2.134 1.00 84.06 93 ARG A CA 1
ATOM 672 C C . ARG A 1 93 ? 7.471 -8.930 -3.018 1.00 84.06 93 ARG A C 1
ATOM 674 O O . ARG A 1 93 ? 7.946 -7.836 -3.300 1.00 84.06 93 ARG A O 1
ATOM 681 N N . ALA A 1 94 ? 7.934 -10.065 -3.534 1.00 83.81 94 ALA A N 1
ATOM 682 C CA . ALA A 1 94 ? 8.893 -10.083 -4.633 1.00 83.81 94 ALA A CA 1
ATOM 683 C C . ALA A 1 94 ? 8.177 -9.826 -5.971 1.00 83.81 94 ALA A C 1
ATOM 685 O O . ALA A 1 94 ? 7.140 -10.437 -6.252 1.00 83.81 94 ALA A O 1
ATOM 686 N N . LEU A 1 95 ? 8.739 -8.955 -6.814 1.00 84.06 95 LEU A N 1
ATOM 687 C CA . LEU A 1 95 ? 8.273 -8.775 -8.187 1.00 84.06 95 LEU A CA 1
ATOM 688 C C . LEU A 1 95 ? 8.940 -9.810 -9.099 1.00 84.06 95 LEU A C 1
ATOM 690 O O . LEU A 1 95 ? 10.156 -9.990 -9.076 1.00 84.06 95 LEU A O 1
ATOM 694 N N . ARG A 1 96 ? 8.138 -10.476 -9.931 1.00 88.50 96 ARG A N 1
ATOM 695 C CA . ARG A 1 96 ? 8.622 -11.347 -11.003 1.00 88.50 96 ARG A CA 1
ATOM 696 C C . ARG A 1 96 ? 8.027 -10.875 -12.317 1.00 88.50 96 ARG A C 1
ATOM 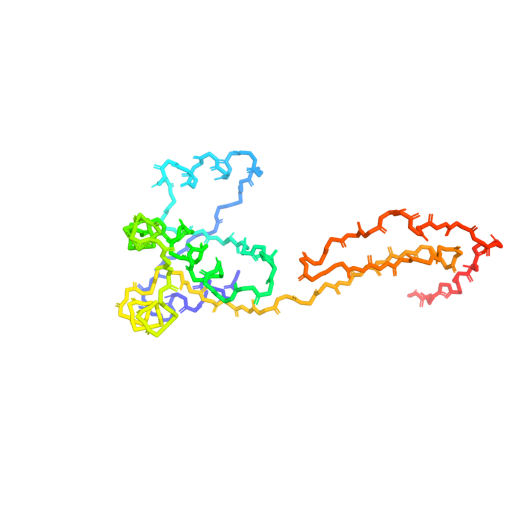698 O O . ARG A 1 96 ? 6.808 -10.827 -12.454 1.00 88.50 96 ARG A O 1
ATOM 705 N N . VAL A 1 97 ? 8.892 -10.553 -13.273 1.00 89.25 97 VAL A N 1
ATOM 706 C CA . VAL A 1 97 ? 8.490 -10.146 -14.619 1.00 89.25 97 VAL A CA 1
ATOM 707 C C . VAL A 1 97 ? 8.782 -11.287 -15.579 1.00 89.25 97 VAL A C 1
ATOM 709 O O . VAL A 1 97 ? 9.909 -11.770 -15.666 1.00 89.25 97 VAL A O 1
ATOM 712 N N . HIS A 1 98 ? 7.752 -11.726 -16.292 1.00 91.12 98 HIS A N 1
ATOM 713 C CA . HIS A 1 98 ? 7.888 -12.670 -17.390 1.00 91.12 98 HIS A CA 1
ATOM 714 C C . HIS A 1 98 ? 7.896 -11.877 -18.693 1.00 91.12 98 HIS A C 1
ATOM 716 O O . HIS A 1 98 ? 6.930 -11.183 -18.998 1.00 91.12 98 HIS A O 1
ATOM 722 N N . HIS A 1 99 ? 8.982 -11.973 -19.453 1.00 91.00 99 HIS A N 1
ATOM 723 C CA . HIS A 1 99 ? 9.110 -11.323 -20.752 1.00 91.00 99 HIS A CA 1
ATOM 724 C C . HIS A 1 99 ? 9.525 -12.340 -21.814 1.00 91.00 99 HIS A C 1
ATOM 726 O O . HIS A 1 99 ? 10.028 -13.425 -21.506 1.00 91.00 99 HIS A O 1
ATOM 732 N N . ARG A 1 100 ? 9.299 -11.998 -23.084 1.00 92.50 100 ARG A N 1
ATOM 733 C CA . ARG A 1 100 ? 9.786 -12.816 -24.197 1.00 92.50 100 ARG A CA 1
ATOM 734 C C . ARG A 1 100 ? 11.314 -12.846 -24.184 1.00 92.50 100 ARG A C 1
ATOM 736 O O . ARG A 1 100 ? 11.958 -11.869 -23.812 1.00 92.50 100 ARG A O 1
ATOM 743 N N . THR A 1 101 ? 11.903 -13.951 -24.622 1.00 93.19 101 THR A N 1
ATOM 744 C CA . THR A 1 101 ? 13.362 -14.155 -24.569 1.00 93.19 101 THR A CA 1
ATOM 745 C C . THR A 1 101 ? 14.155 -13.225 -25.491 1.00 93.19 101 THR A C 1
ATOM 747 O O . THR A 1 101 ? 15.360 -13.079 -25.318 1.00 93.19 101 THR A O 1
ATOM 750 N N . ASP A 1 102 ? 13.500 -12.651 -26.500 1.00 95.38 102 ASP A N 1
ATOM 751 C CA . ASP A 1 102 ? 14.073 -11.677 -27.430 1.00 95.38 102 ASP A CA 1
ATOM 752 C C . ASP A 1 102 ? 13.966 -10.231 -26.925 1.00 95.38 102 ASP A C 1
ATOM 754 O O . ASP A 1 102 ? 14.534 -9.338 -27.545 1.00 95.38 102 ASP A O 1
ATOM 758 N N . VAL A 1 103 ? 13.292 -9.982 -25.797 1.00 94.88 103 VAL A N 1
ATOM 759 C CA . VAL A 1 103 ? 13.250 -8.659 -25.157 1.00 94.88 103 VAL A CA 1
ATOM 760 C C . VAL A 1 103 ? 14.553 -8.405 -24.401 1.00 94.88 103 VAL A C 1
ATOM 762 O O . VAL A 1 103 ? 14.988 -9.224 -23.586 1.00 94.88 103 VAL A O 1
ATOM 765 N N . ARG A 1 104 ? 15.166 -7.252 -24.672 1.00 94.31 104 ARG A N 1
ATOM 766 C CA . ARG A 1 104 ? 16.418 -6.759 -24.088 1.00 94.31 104 ARG A CA 1
ATOM 767 C C . ARG A 1 104 ? 16.217 -5.376 -23.475 1.00 94.31 104 ARG A C 1
ATOM 769 O O . ARG A 1 104 ? 15.217 -4.717 -23.740 1.00 94.31 104 ARG A O 1
ATOM 776 N N . GLY A 1 105 ? 17.168 -4.989 -22.623 1.00 93.62 105 GLY A N 1
ATOM 777 C CA . GLY A 1 105 ? 17.170 -3.691 -21.942 1.00 93.62 105 GLY A CA 1
ATOM 778 C C . GLY A 1 105 ? 16.032 -3.497 -20.937 1.00 93.62 105 GLY A C 1
ATOM 779 O O . GLY A 1 105 ? 15.735 -2.376 -20.545 1.00 93.62 105 GLY A O 1
ATOM 780 N N . LEU A 1 106 ? 15.394 -4.586 -20.489 1.00 93.88 106 LEU A N 1
ATOM 781 C CA . LEU A 1 106 ? 14.408 -4.524 -19.417 1.00 93.88 106 LEU A CA 1
ATOM 782 C C . LEU A 1 106 ? 15.108 -4.187 -18.099 1.00 93.88 106 LEU A C 1
ATOM 784 O O . LEU A 1 106 ? 15.879 -4.991 -17.575 1.00 93.88 106 LEU A O 1
ATOM 788 N N . VAL A 1 107 ? 14.794 -3.012 -17.560 1.00 92.31 107 VAL A N 1
ATOM 789 C CA . VAL A 1 107 ? 15.262 -2.539 -16.256 1.00 92.31 107 VAL A CA 1
ATOM 790 C C . VAL A 1 107 ? 14.053 -2.141 -15.415 1.00 92.31 107 VAL A C 1
ATOM 792 O O . VAL A 1 107 ? 13.060 -1.620 -15.929 1.00 92.31 107 VAL A O 1
ATOM 795 N N . LEU A 1 108 ? 14.136 -2.420 -14.116 1.00 89.19 108 LEU A N 1
ATOM 796 C CA . LEU A 1 108 ? 13.185 -1.945 -13.120 1.00 89.19 108 LEU A CA 1
ATOM 797 C C . LEU A 1 108 ? 13.819 -0.797 -12.338 1.00 89.19 108 LEU A C 1
ATOM 799 O O . LEU A 1 108 ? 14.970 -0.910 -11.918 1.00 89.19 108 LEU A O 1
ATOM 803 N N . ASP A 1 109 ? 13.075 0.285 -12.130 1.00 85.56 109 ASP A N 1
ATOM 804 C CA . ASP A 1 109 ? 13.511 1.357 -11.237 1.00 85.56 109 ASP A CA 1
ATOM 805 C C . ASP A 1 109 ? 13.369 0.961 -9.751 1.00 85.56 109 ASP A C 1
ATOM 807 O O . ASP A 1 109 ? 12.847 -0.104 -9.405 1.00 85.56 109 ASP A O 1
ATOM 811 N N . ALA A 1 110 ? 13.817 1.836 -8.844 1.00 80.94 110 ALA A N 1
ATOM 812 C CA . ALA A 1 110 ? 13.706 1.622 -7.395 1.00 80.94 110 ALA A CA 1
ATOM 813 C C . ALA A 1 110 ? 12.248 1.497 -6.897 1.00 80.94 110 ALA A C 1
ATOM 815 O O . ALA A 1 110 ? 12.014 1.022 -5.788 1.00 80.94 110 ALA A O 1
ATOM 816 N N . SER A 1 111 ? 11.270 1.903 -7.712 1.00 81.31 111 SER A N 1
ATOM 817 C CA . SER A 1 111 ? 9.834 1.762 -7.449 1.00 81.31 111 SER A CA 1
ATOM 818 C C . SER A 1 111 ? 9.226 0.530 -8.135 1.00 81.31 111 SER A C 1
ATOM 820 O O . SER A 1 111 ? 8.002 0.386 -8.184 1.00 81.31 111 SER A O 1
ATOM 822 N N . ALA A 1 112 ? 10.069 -0.363 -8.664 1.00 84.12 112 ALA A N 1
ATOM 823 C CA . ALA A 1 112 ? 9.696 -1.563 -9.401 1.00 84.12 112 ALA A CA 1
ATOM 824 C C . ALA A 1 112 ? 8.879 -1.294 -10.682 1.00 84.12 112 ALA A C 1
ATOM 826 O O . ALA A 1 112 ? 8.128 -2.161 -11.140 1.00 84.12 112 ALA A O 1
ATOM 827 N N . ARG A 1 113 ? 9.020 -0.104 -11.278 1.00 86.50 113 ARG A N 1
ATOM 828 C CA . ARG A 1 113 ? 8.403 0.245 -12.564 1.00 86.50 113 ARG A CA 1
ATOM 829 C C . ARG A 1 113 ? 9.331 -0.141 -13.704 1.00 86.50 113 ARG A C 1
ATOM 831 O O . ARG A 1 113 ? 10.548 -0.030 -13.590 1.00 86.50 113 ARG A O 1
ATOM 838 N N . ILE A 1 114 ? 8.745 -0.575 -14.815 1.00 89.81 114 ILE A N 1
ATOM 839 C CA . ILE A 1 114 ? 9.498 -0.920 -16.022 1.00 89.81 114 ILE A CA 1
ATOM 840 C C . ILE A 1 114 ? 9.947 0.371 -16.709 1.00 89.81 114 ILE A C 1
ATOM 842 O O . ILE A 1 114 ? 9.116 1.207 -17.068 1.00 89.81 114 ILE A O 1
ATOM 846 N N . GLY A 1 115 ? 11.256 0.513 -16.912 1.00 88.69 115 GLY A N 1
ATOM 847 C CA . GLY A 1 115 ? 11.817 1.525 -17.799 1.00 88.69 115 GLY A CA 1
ATOM 848 C C . GLY A 1 115 ? 11.653 1.097 -19.257 1.00 88.69 115 GLY A C 1
ATOM 849 O O . GLY A 1 115 ? 12.086 0.011 -19.634 1.00 88.69 115 GLY A O 1
ATOM 850 N N . PHE A 1 116 ? 11.017 1.938 -20.077 1.00 89.44 116 PHE A N 1
ATOM 851 C CA . PHE A 1 116 ? 10.776 1.636 -21.496 1.00 89.44 116 PHE A CA 1
ATOM 852 C C . PHE A 1 116 ? 11.811 2.239 -22.447 1.00 89.44 116 PHE A C 1
ATOM 854 O O . PHE A 1 116 ? 11.871 1.818 -23.596 1.00 89.44 116 PHE A O 1
ATOM 861 N N . ALA A 1 117 ? 12.611 3.206 -21.988 1.00 91.50 117 ALA A N 1
ATOM 862 C CA . ALA A 1 117 ? 13.540 3.949 -22.843 1.00 91.50 117 ALA A CA 1
ATOM 863 C C . ALA A 1 117 ? 14.564 3.039 -23.543 1.00 91.50 117 ALA A C 1
ATOM 865 O O . ALA A 1 117 ? 14.861 3.245 -24.715 1.00 91.50 117 ALA A O 1
ATOM 866 N N . ASP A 1 118 ? 15.026 2.000 -22.844 1.00 91.81 118 ASP A N 1
ATOM 867 C CA . ASP A 1 118 ? 16.032 1.057 -23.338 1.00 91.81 118 ASP A CA 1
ATOM 868 C C . ASP A 1 118 ? 15.435 -0.302 -23.730 1.00 91.81 118 ASP A C 1
ATOM 870 O O . ASP A 1 118 ? 16.169 -1.257 -23.977 1.00 91.81 118 ASP A O 1
ATOM 874 N N . LEU A 1 119 ? 14.104 -0.431 -23.777 1.00 95.31 119 LEU A N 1
ATOM 875 C CA . LEU A 1 119 ? 13.452 -1.699 -24.089 1.00 95.31 119 LEU A CA 1
ATOM 876 C C . LEU A 1 119 ? 13.440 -1.929 -25.605 1.00 95.31 119 LEU A C 1
ATOM 878 O O . LEU A 1 119 ? 12.817 -1.178 -26.353 1.00 95.31 119 LEU A O 1
ATOM 882 N N . PHE A 1 120 ? 14.058 -3.011 -26.071 1.00 94.81 120 PHE A N 1
ATOM 883 C CA . PHE A 1 120 ? 14.042 -3.377 -27.490 1.00 94.81 120 PHE A CA 1
ATOM 884 C C . PHE A 1 120 ? 13.930 -4.885 -27.696 1.00 94.81 120 PHE A C 1
ATOM 886 O O . PHE A 1 120 ? 14.149 -5.687 -26.788 1.00 94.81 120 PHE A O 1
ATOM 893 N N . THR A 1 121 ? 13.573 -5.277 -28.918 1.00 95.56 121 THR A N 1
ATOM 894 C CA . THR A 1 121 ? 13.591 -6.681 -29.344 1.00 95.56 121 THR A CA 1
ATOM 895 C C . THR A 1 121 ? 14.856 -6.954 -30.146 1.00 95.56 121 THR A C 1
ATOM 897 O O . THR A 1 121 ? 15.284 -6.123 -30.944 1.00 95.56 121 THR A O 1
ATOM 900 N N . TRP A 1 122 ? 15.480 -8.107 -29.920 1.00 94.88 122 TRP A N 1
ATOM 901 C CA . TRP A 1 122 ? 16.682 -8.520 -30.633 1.00 94.88 122 TRP A CA 1
ATOM 902 C C . TRP A 1 122 ? 16.657 -10.014 -30.949 1.00 94.88 122 TRP A C 1
ATOM 904 O O . TRP A 1 122 ? 16.637 -10.856 -30.045 1.00 94.88 122 TRP A O 1
ATOM 914 N N . GLY A 1 123 ? 16.734 -10.333 -32.242 1.00 93.69 123 GLY A N 1
ATOM 915 C CA . GLY A 1 123 ? 16.648 -11.700 -32.750 1.00 93.69 123 GLY A CA 1
ATOM 916 C C . GLY A 1 123 ? 15.226 -12.269 -32.706 1.00 93.69 123 GLY A C 1
ATOM 917 O O . GLY A 1 123 ? 14.251 -11.548 -32.510 1.00 93.69 123 GLY A O 1
ATOM 918 N N . ALA A 1 124 ? 15.109 -13.581 -32.917 1.00 90.88 124 ALA A N 1
ATOM 919 C CA . ALA A 1 124 ? 13.840 -14.295 -32.812 1.00 90.88 124 ALA A CA 1
ATOM 920 C C . ALA A 1 124 ? 13.625 -14.829 -31.382 1.00 90.88 124 ALA A C 1
ATOM 922 O O . ALA A 1 124 ? 14.593 -15.235 -30.728 1.00 90.88 124 ALA A O 1
ATOM 923 N N . PRO A 1 125 ? 12.376 -14.898 -30.888 1.00 90.19 125 PRO A N 1
ATOM 924 C CA . PRO A 1 125 ? 12.091 -15.490 -29.590 1.00 90.19 125 PRO A CA 1
ATOM 925 C C . PRO A 1 125 ? 12.440 -16.984 -29.600 1.00 90.19 125 PRO A C 1
ATOM 927 O O . PRO A 1 125 ? 12.048 -17.734 -30.497 1.00 90.19 125 PRO A O 1
ATOM 930 N N . ALA A 1 126 ? 13.161 -17.433 -28.576 1.00 86.38 126 ALA A N 1
ATOM 931 C CA . ALA A 1 126 ? 13.437 -18.838 -28.362 1.00 86.38 126 ALA A CA 1
ATOM 932 C C . ALA A 1 126 ? 12.129 -19.550 -28.005 1.00 86.38 126 ALA A C 1
ATOM 934 O O . ALA A 1 126 ? 11.407 -19.149 -27.089 1.00 86.38 126 ALA A O 1
ATOM 935 N N . ARG A 1 127 ? 11.827 -20.637 -28.717 1.00 82.81 127 ARG A N 1
ATOM 936 C CA . ARG A 1 127 ? 10.718 -21.517 -28.343 1.00 82.81 127 ARG A CA 1
ATOM 937 C C . ARG A 1 127 ? 11.088 -22.210 -27.038 1.00 82.81 127 ARG A C 1
ATOM 939 O O . ARG A 1 127 ? 12.083 -22.933 -26.985 1.00 82.81 127 ARG A O 1
ATOM 946 N N . SER A 1 128 ? 10.301 -22.007 -25.985 1.00 76.19 128 SER A N 1
ATOM 947 C CA . SER A 1 128 ? 10.455 -22.830 -24.791 1.00 76.19 128 SER A CA 1
ATOM 948 C C . SER A 1 128 ? 10.068 -24.267 -25.151 1.00 76.19 128 SER A C 1
ATOM 950 O O . SER A 1 128 ? 9.015 -24.516 -25.741 1.00 76.19 128 SER A O 1
ATOM 952 N N . LYS A 1 129 ? 10.926 -25.240 -24.823 1.00 64.56 129 LYS A N 1
ATOM 953 C CA . LYS A 1 129 ? 10.487 -26.637 -24.759 1.00 64.56 129 LYS A CA 1
ATOM 954 C C . LYS A 1 129 ? 9.502 -26.699 -23.599 1.00 64.56 129 LYS A C 1
ATOM 956 O O . LYS A 1 129 ? 9.922 -26.644 -22.444 1.00 64.56 129 LYS A O 1
ATOM 961 N N . GLY A 1 130 ? 8.205 -26.715 -23.897 1.00 59.94 130 GLY A N 1
ATOM 962 C CA . GLY A 1 130 ? 7.184 -26.909 -22.877 1.00 59.94 130 GLY A CA 1
ATOM 963 C C . GLY A 1 130 ? 7.541 -28.150 -22.064 1.00 59.94 130 GLY A C 1
ATOM 964 O O . GLY A 1 130 ? 7.725 -29.226 -22.632 1.00 59.94 130 GLY A O 1
ATOM 965 N N . ARG A 1 131 ? 7.697 -28.005 -20.744 1.00 54.41 131 ARG A N 1
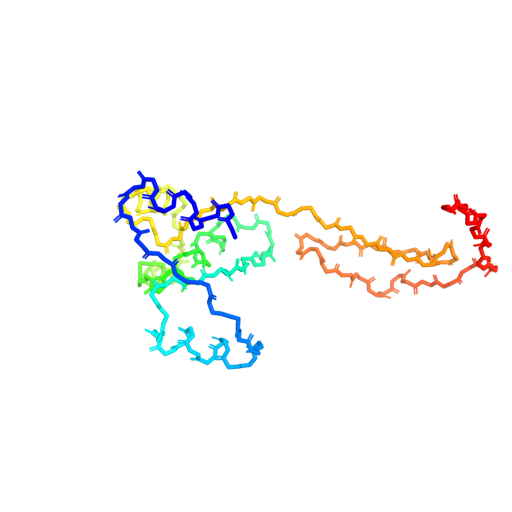ATOM 966 C CA . ARG A 1 131 ? 7.660 -29.167 -19.854 1.00 54.41 131 ARG A CA 1
ATOM 967 C C . ARG A 1 131 ? 6.251 -29.732 -19.989 1.00 54.41 131 ARG A C 1
ATOM 969 O O . ARG A 1 131 ? 5.310 -29.098 -19.516 1.00 54.41 131 ARG A O 1
ATOM 976 N N . GLY A 1 132 ? 6.128 -30.858 -20.695 1.00 47.19 132 GLY A N 1
ATOM 977 C CA . GLY A 1 132 ? 4.917 -31.668 -20.687 1.00 47.19 132 GLY A CA 1
ATOM 978 C C . GLY A 1 132 ? 4.530 -31.913 -19.235 1.00 47.19 132 GLY A C 1
ATOM 979 O O . GLY A 1 132 ? 5.369 -32.351 -18.444 1.00 47.19 132 GLY A O 1
ATOM 980 N N . ARG A 1 133 ? 3.320 -31.489 -18.883 1.00 43.16 133 ARG A N 1
ATOM 981 C CA . ARG A 1 133 ? 2.651 -31.943 -17.671 1.00 43.16 133 ARG A CA 1
ATOM 982 C C . ARG A 1 133 ? 2.004 -33.282 -17.962 1.00 43.16 133 ARG A C 1
ATOM 984 O O . ARG A 1 133 ? 1.523 -33.429 -19.108 1.00 43.16 133 ARG A O 1
#

Sequence (133 aa):
DKLVVALDKLGLGAEITELPAGEFATRVARGECDLYVGQLPALGADPALLWAAAFAAGGDAWARGQLAGGAVDVGAARREFADRLPVLPLFHRALRVHHRTDVRGLVLDASARIGFADLFTWGAPARSKGRGR

Foldseek 3Di:
DVVQVVCVVVVHHDDDDDDDPVVVVVCQVVVVDPDDDDDDFQPADDVQVVLLSLCVSLVHCVNVVVVVVPTRDPVVSVVVCVVPVSDDDDDDDDDDDDDFPQWPPFDADSRRDTDPPRIDGHDDGDDDPPPDD

Secondary structure (DSSP, 8-state):
-HHHHHHHTTT----PPP--HHHHHHHHHHT--SS----PPP--S-HHHHHHHHHHHTT-SHHHHHHHTT---HHHHHHHHHHH--S----PPPP-----TTEE--EE-TTSPEE-TT-EE-SPPPPP-----

pLDDT: mean 87.97, std 8.86, range [43.16, 96.81]